Protein AF-A0AAW8RLD5-F1 (afdb_monomer_lite)

Organism: Enterococcus faecium (NCBI:txid1352)

pLDDT: mean 92.07, std 9.96, range [58.62, 98.81]

Secondary structure (DSSP, 8-state):
-HHHHHHHHHHHHHHHHHHHHHHHHHHHHHHHHHHH----HHHHHHHHHHHHHHHHHHHHHHHHHHHHHHHTHHHH-S-HHHHHHHHHHHHHHHHHHHHHHHT--HHHHHHHHHHHHHHHHHHHTTSS-HHHHHHHHHHHT-

Structure (mmCIF, N/CA/C/O backbone):
data_AF-A0AAW8RLD5-F1
#
_entry.id   AF-A0AAW8RLD5-F1
#
loop_
_atom_site.group_PDB
_atom_site.id
_atom_site.type_symbol
_atom_site.label_atom_id
_atom_site.label_alt_id
_atom_site.label_comp_id
_atom_site.label_asym_id
_atom_site.label_entity_id
_atom_site.label_seq_id
_atom_site.pdbx_PDB_ins_code
_atom_site.Cartn_x
_atom_site.Cartn_y
_atom_site.Cartn_z
_atom_site.occupancy
_atom_site.B_iso_or_equiv
_atom_site.auth_seq_id
_atom_site.auth_comp_id
_atom_site.auth_asym_id
_atom_site.auth_atom_id
_atom_site.pdbx_PDB_model_num
ATOM 1 N N . MET A 1 1 ? -15.838 9.857 24.553 1.00 64.06 1 MET A N 1
ATOM 2 C CA . MET A 1 1 ? -14.780 8.926 24.998 1.00 64.06 1 MET A CA 1
ATOM 3 C C . MET A 1 1 ? -14.581 7.743 24.049 1.00 64.06 1 MET A C 1
ATOM 5 O O . MET A 1 1 ? -13.577 7.758 23.360 1.00 64.06 1 MET A O 1
ATOM 9 N N . GLU A 1 2 ? -15.493 6.766 23.926 1.00 74.44 2 GLU A N 1
ATOM 10 C CA . GLU A 1 2 ? -15.287 5.621 22.999 1.00 74.44 2 GLU A CA 1
ATOM 11 C C . GLU A 1 2 ? -15.289 6.022 21.514 1.00 74.44 2 GLU A C 1
ATOM 13 O O . GLU A 1 2 ? -14.407 5.608 20.768 1.00 74.44 2 GLU A O 1
ATOM 18 N N . ILE A 1 3 ? -16.210 6.902 21.104 1.00 78.44 3 ILE A N 1
ATOM 19 C CA . ILE A 1 3 ? -16.276 7.422 19.724 1.00 78.44 3 ILE A CA 1
ATOM 20 C C . ILE A 1 3 ? -15.021 8.237 19.371 1.00 78.44 3 ILE A C 1
ATOM 22 O O . ILE A 1 3 ? -14.446 8.059 18.305 1.00 78.44 3 ILE A O 1
ATOM 26 N N . GLU A 1 4 ? -14.549 9.094 20.280 1.00 83.19 4 GLU A N 1
ATOM 27 C CA . GLU A 1 4 ? -13.312 9.865 20.072 1.00 83.19 4 GLU A CA 1
ATOM 28 C C . GLU A 1 4 ? -12.084 8.957 19.954 1.00 83.19 4 GLU A C 1
ATOM 30 O O . GLU A 1 4 ? -11.216 9.207 19.124 1.00 83.19 4 GLU A O 1
ATOM 35 N N . ASN A 1 5 ? -12.024 7.885 20.748 1.00 89.75 5 ASN A N 1
ATOM 36 C CA . ASN A 1 5 ? -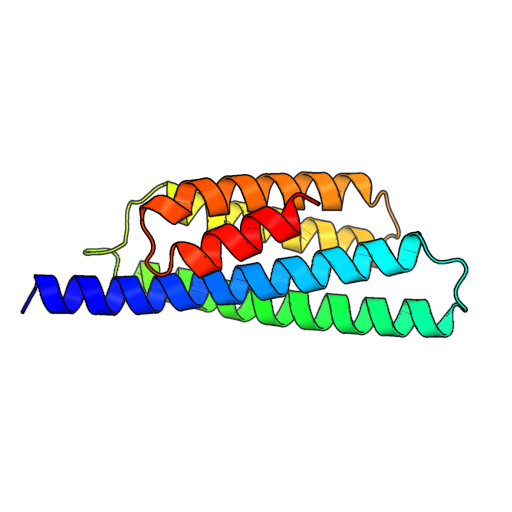10.948 6.900 20.678 1.00 89.75 5 ASN A CA 1
ATOM 37 C C . ASN A 1 5 ? -10.965 6.140 19.340 1.00 89.75 5 ASN A C 1
ATOM 39 O O . ASN A 1 5 ? -9.918 5.927 18.731 1.00 89.75 5 ASN A O 1
ATOM 43 N N . PHE A 1 6 ? -12.153 5.769 18.850 1.00 91.81 6 PHE A N 1
ATOM 44 C CA . PHE A 1 6 ? -12.311 5.147 17.536 1.00 91.81 6 PHE A CA 1
ATOM 45 C C . PHE A 1 6 ? -11.848 6.074 16.406 1.00 91.81 6 PHE A C 1
ATOM 47 O O . PHE A 1 6 ? -11.015 5.669 15.598 1.00 91.81 6 PHE A O 1
ATOM 54 N N . GLU A 1 7 ? -12.310 7.327 16.378 1.00 94.50 7 GLU A N 1
ATOM 55 C CA . GLU A 1 7 ? -11.936 8.283 15.327 1.00 94.50 7 GLU A CA 1
ATOM 56 C C . GLU A 1 7 ? -10.435 8.593 15.321 1.00 94.50 7 GLU A C 1
ATOM 58 O O . GLU A 1 7 ? -9.818 8.671 14.258 1.00 94.50 7 GLU A O 1
ATOM 63 N N . GLN A 1 8 ? -9.806 8.692 16.496 1.00 95.62 8 GLN A N 1
ATOM 64 C CA . GLN A 1 8 ? -8.352 8.852 16.593 1.00 95.62 8 GLN A CA 1
ATOM 65 C C . GLN A 1 8 ? -7.606 7.649 16.008 1.00 95.62 8 GLN A C 1
ATOM 67 O O . GLN A 1 8 ? -6.685 7.819 15.207 1.00 95.62 8 GLN A O 1
ATOM 72 N N . LYS A 1 9 ? -8.011 6.425 16.365 1.00 96.12 9 LYS A N 1
ATOM 73 C CA . LYS A 1 9 ? -7.380 5.204 15.846 1.00 96.12 9 LYS A CA 1
ATOM 74 C C . LYS A 1 9 ? -7.601 5.049 14.342 1.00 96.12 9 LYS A C 1
ATOM 76 O O . LYS A 1 9 ? -6.657 4.739 13.617 1.00 96.12 9 LYS A O 1
ATOM 81 N N . LYS A 1 10 ? -8.810 5.341 13.859 1.00 96.19 10 LYS A N 1
ATOM 82 C CA . LYS A 1 10 ? -9.141 5.382 12.430 1.00 96.19 10 LYS A CA 1
ATOM 83 C C . LYS A 1 10 ? -8.260 6.384 11.688 1.00 96.19 10 LYS A C 1
ATOM 85 O O . LYS A 1 10 ? -7.737 6.055 10.626 1.00 96.19 10 LYS A O 1
ATOM 90 N N . GLN A 1 11 ? -8.039 7.574 12.248 1.00 97.62 11 GLN A N 1
ATOM 91 C CA . GLN A 1 11 ? -7.165 8.579 11.645 1.00 97.62 11 GLN A CA 1
ATOM 92 C C . GLN A 1 11 ? -5.714 8.093 11.536 1.00 97.62 11 GLN A C 1
ATOM 94 O O . GLN A 1 11 ? -5.090 8.282 10.493 1.00 97.62 11 GLN A O 1
ATOM 99 N N . ILE A 1 12 ? -5.185 7.445 12.578 1.00 98.12 12 ILE A N 1
ATOM 100 C CA . ILE A 1 12 ? -3.826 6.884 12.561 1.00 98.12 12 ILE A CA 1
ATOM 101 C C . ILE A 1 12 ? -3.707 5.802 11.483 1.00 98.12 12 ILE A C 1
ATOM 103 O O . ILE A 1 12 ? -2.789 5.862 10.667 1.00 98.12 12 ILE A O 1
ATOM 107 N N . LEU A 1 13 ? -4.654 4.859 11.431 1.00 97.94 13 LEU A N 1
ATOM 108 C CA . LEU A 1 13 ? -4.659 3.815 10.406 1.00 97.94 13 LEU A CA 1
ATOM 109 C C . LEU A 1 13 ? -4.775 4.403 8.993 1.00 97.94 13 LEU A C 1
ATOM 111 O O . LEU A 1 13 ? -4.068 3.967 8.089 1.00 97.94 13 LEU A O 1
ATOM 115 N N . SER A 1 14 ? -5.622 5.419 8.818 1.00 98.38 14 SER A N 1
ATOM 116 C CA . SER A 1 14 ? -5.777 6.118 7.538 1.00 98.38 14 SER A CA 1
ATOM 117 C C . SER A 1 14 ? -4.452 6.708 7.079 1.00 98.38 14 SER A C 1
ATOM 119 O O . SER A 1 14 ? -4.048 6.473 5.948 1.00 98.38 14 SER A O 1
ATOM 121 N N . ASN A 1 15 ? -3.732 7.403 7.962 1.00 98.56 15 ASN A N 1
ATOM 122 C CA . ASN A 1 15 ? -2.427 7.963 7.622 1.00 98.56 15 ASN A CA 1
ATOM 123 C C . ASN A 1 15 ? -1.431 6.868 7.221 1.00 98.56 15 ASN A C 1
ATOM 125 O O . ASN A 1 15 ? -0.779 7.004 6.194 1.00 98.56 15 ASN A O 1
ATOM 129 N N . LEU A 1 16 ? -1.367 5.761 7.971 1.00 98.69 16 LEU A N 1
ATOM 130 C CA . LEU A 1 16 ? -0.477 4.642 7.646 1.00 98.69 16 LEU A CA 1
ATOM 131 C C . LEU A 1 16 ? -0.785 4.052 6.265 1.00 98.69 16 LEU A C 1
ATOM 133 O O . LEU A 1 16 ? 0.114 3.933 5.439 1.00 98.69 16 LEU A O 1
ATOM 137 N N . LEU A 1 17 ? -2.041 3.706 5.981 1.00 98.44 17 LEU A N 1
ATOM 138 C CA . LEU A 1 17 ? -2.391 3.092 4.697 1.00 98.44 17 LEU A CA 1
ATOM 139 C C . LEU A 1 17 ? -2.215 4.064 3.525 1.00 98.44 17 LEU A C 1
ATOM 141 O O . LEU A 1 17 ? -1.736 3.656 2.471 1.00 98.44 17 LEU A O 1
ATOM 145 N N . ILE A 1 18 ? -2.542 5.346 3.711 1.00 98.62 18 ILE A N 1
ATOM 146 C CA . ILE A 1 18 ? -2.350 6.375 2.683 1.00 98.62 18 ILE A CA 1
ATOM 147 C C . ILE A 1 18 ? -0.858 6.595 2.409 1.00 98.62 18 ILE A C 1
ATOM 149 O O . ILE A 1 18 ? -0.454 6.573 1.251 1.00 98.62 18 ILE A O 1
ATOM 153 N N . ASP A 1 19 ? -0.035 6.785 3.443 1.00 98.69 19 ASP A N 1
ATOM 154 C CA . ASP A 1 19 ? 1.407 7.012 3.282 1.00 98.69 19 ASP A CA 1
ATOM 155 C C . ASP A 1 19 ? 2.103 5.773 2.702 1.00 98.69 19 ASP A C 1
ATOM 157 O O . ASP A 1 19 ? 2.993 5.891 1.858 1.00 98.69 19 ASP A O 1
ATOM 161 N N . GLY A 1 20 ? 1.682 4.575 3.116 1.00 98.69 20 GLY A N 1
ATOM 162 C CA . GLY A 1 20 ? 2.174 3.318 2.563 1.00 98.69 20 GLY A CA 1
ATOM 163 C C . GLY A 1 20 ? 1.859 3.202 1.074 1.00 98.69 20 GLY A C 1
ATOM 164 O O . GLY A 1 20 ? 2.749 2.899 0.283 1.00 98.69 20 GLY A O 1
ATOM 165 N N . PHE A 1 21 ? 0.619 3.498 0.682 1.00 98.62 21 PHE A N 1
ATOM 166 C CA . PHE A 1 21 ? 0.190 3.449 -0.713 1.00 98.62 21 PHE A CA 1
ATOM 167 C C . PHE A 1 21 ? 0.871 4.515 -1.587 1.00 98.62 21 PHE A C 1
ATOM 169 O O . PHE A 1 21 ? 1.261 4.231 -2.714 1.00 98.62 21 PHE A O 1
ATOM 176 N N . ASP A 1 22 ? 1.097 5.715 -1.056 1.00 98.50 22 ASP A N 1
ATOM 177 C CA . ASP A 1 22 ? 1.854 6.781 -1.726 1.00 98.50 22 ASP A CA 1
ATOM 178 C C . ASP A 1 22 ? 3.281 6.311 -2.077 1.00 98.50 22 ASP A C 1
ATOM 180 O O . ASP A 1 22 ? 3.737 6.418 -3.216 1.00 98.50 22 ASP A O 1
ATOM 184 N N . ASN A 1 23 ? 3.964 5.656 -1.130 1.00 98.69 23 ASN A N 1
ATOM 185 C CA . ASN A 1 23 ? 5.273 5.046 -1.380 1.00 98.69 23 ASN A CA 1
ATOM 186 C C . ASN A 1 23 ? 5.213 3.922 -2.434 1.00 98.69 23 ASN A C 1
ATOM 188 O O . ASN A 1 23 ? 6.144 3.788 -3.228 1.00 98.69 23 ASN A O 1
ATOM 192 N N . VAL A 1 24 ? 4.132 3.135 -2.479 1.00 98.38 24 VAL A N 1
ATOM 193 C CA . VAL A 1 24 ? 3.921 2.121 -3.529 1.00 98.38 24 VAL A CA 1
ATOM 194 C C . VAL A 1 24 ? 3.741 2.773 -4.904 1.00 98.38 24 VAL A C 1
ATOM 196 O O . VAL A 1 24 ? 4.348 2.318 -5.871 1.00 98.38 24 VAL A O 1
ATOM 199 N N . ASN A 1 25 ? 2.990 3.873 -5.005 1.00 97.62 25 ASN A N 1
ATOM 200 C CA . ASN A 1 25 ? 2.854 4.617 -6.260 1.00 97.62 25 ASN A CA 1
ATOM 201 C C . ASN A 1 25 ? 4.216 5.088 -6.784 1.00 97.62 25 ASN A C 1
ATOM 203 O O . ASN A 1 25 ? 4.524 4.909 -7.963 1.00 97.62 25 ASN A O 1
ATOM 207 N N . TYR A 1 26 ? 5.060 5.653 -5.915 1.00 97.00 26 TYR A N 1
ATOM 208 C CA . TYR A 1 26 ? 6.404 6.073 -6.314 1.00 97.00 26 TYR A CA 1
ATOM 209 C C . TYR A 1 26 ? 7.302 4.897 -6.704 1.00 97.00 26 TYR A C 1
ATOM 211 O O . TYR A 1 26 ? 8.051 5.013 -7.677 1.00 97.00 26 TYR A O 1
ATOM 219 N N . SER A 1 27 ? 7.240 3.773 -5.982 1.00 96.69 27 SER A N 1
ATOM 220 C CA . SER A 1 27 ? 8.060 2.604 -6.309 1.00 96.69 27 SER A CA 1
ATOM 221 C C . SER A 1 27 ? 7.678 2.001 -7.658 1.00 96.69 27 SER A C 1
ATOM 223 O O . SER A 1 27 ? 8.560 1.764 -8.482 1.00 96.69 27 SER A O 1
ATOM 225 N N . HIS A 1 28 ? 6.380 1.818 -7.919 1.00 95.50 28 HIS A N 1
ATOM 226 C CA . HIS A 1 28 ? 5.874 1.349 -9.209 1.00 95.50 28 HIS A CA 1
ATOM 227 C C . HIS A 1 28 ? 6.288 2.312 -10.324 1.00 95.50 28 HIS A C 1
ATOM 229 O O . HIS A 1 28 ? 7.035 1.924 -11.216 1.00 95.50 28 HIS A O 1
ATOM 235 N N . LYS A 1 29 ? 5.950 3.599 -10.219 1.00 93.69 29 LYS A N 1
ATOM 236 C CA . LYS A 1 29 ? 6.258 4.601 -11.252 1.00 93.69 29 LYS A CA 1
ATOM 237 C C . LYS A 1 29 ? 7.731 4.624 -11.664 1.00 93.69 29 LYS A C 1
ATOM 239 O O . LYS A 1 29 ? 8.034 4.730 -12.850 1.00 93.69 29 LYS A O 1
ATOM 244 N N . LEU A 1 30 ? 8.651 4.526 -10.703 1.00 92.62 30 LEU A N 1
ATOM 245 C CA . LEU A 1 30 ? 10.090 4.530 -10.979 1.00 92.62 30 LEU A CA 1
ATOM 246 C C . LEU A 1 30 ? 10.588 3.212 -11.584 1.00 92.62 30 LEU A C 1
ATOM 248 O O . LEU A 1 30 ? 11.446 3.253 -12.466 1.00 92.62 30 LEU A O 1
ATOM 252 N N . LEU A 1 31 ? 10.036 2.064 -11.171 1.00 89.50 31 LEU A N 1
ATOM 253 C CA . LEU A 1 31 ? 10.343 0.780 -11.807 1.00 89.50 31 LEU A CA 1
ATOM 254 C C . LEU A 1 31 ? 9.978 0.821 -13.299 1.00 89.50 31 LEU A C 1
ATOM 256 O O . LEU A 1 31 ? 10.830 0.539 -14.136 1.00 89.50 31 LEU A O 1
ATOM 260 N N . PHE A 1 32 ? 8.765 1.271 -13.629 1.00 84.12 32 PHE A N 1
ATOM 261 C CA . PHE A 1 32 ? 8.281 1.323 -15.015 1.00 84.12 32 PHE A CA 1
ATOM 262 C C . PHE A 1 32 ? 8.932 2.438 -15.844 1.00 84.12 32 PHE A C 1
ATOM 264 O O . PHE A 1 32 ? 9.122 2.283 -17.050 1.00 84.12 32 PHE A O 1
ATOM 271 N N . LYS A 1 33 ? 9.346 3.550 -15.220 1.00 80.38 33 LYS A N 1
ATOM 272 C CA . LYS A 1 33 ? 10.146 4.580 -15.903 1.00 80.38 33 LYS A CA 1
ATOM 273 C C . LYS A 1 33 ? 11.492 4.026 -16.378 1.00 80.38 33 LYS A C 1
ATOM 275 O O . LYS A 1 33 ? 11.894 4.296 -17.506 1.00 80.38 33 LYS A O 1
ATOM 280 N N . SER A 1 34 ? 12.153 3.204 -15.557 1.00 61.22 34 SER A N 1
ATOM 281 C CA . SER A 1 34 ? 13.453 2.612 -15.908 1.00 61.22 34 SER A CA 1
ATOM 282 C C . SER A 1 34 ? 13.409 1.717 -17.163 1.00 61.22 34 SER A C 1
ATOM 284 O O . SER A 1 34 ? 14.433 1.513 -17.822 1.00 61.22 34 SER A O 1
ATOM 286 N N . GLU A 1 35 ? 12.223 1.232 -17.541 1.00 64.38 35 GLU A N 1
ATOM 287 C CA . GLU A 1 35 ? 12.003 0.406 -18.733 1.00 64.38 35 GLU A CA 1
ATOM 288 C C . GLU A 1 35 ? 11.775 1.214 -20.011 1.00 64.38 35 GLU A C 1
ATOM 290 O O . GLU A 1 35 ? 12.255 0.820 -21.074 1.00 64.38 35 GLU A O 1
ATOM 295 N N . LEU A 1 36 ? 11.018 2.312 -19.917 1.00 60.28 36 LEU A N 1
ATOM 296 C CA . LEU A 1 36 ? 10.503 3.052 -21.075 1.00 60.28 36 LEU A CA 1
ATOM 297 C C . LEU A 1 36 ? 11.503 4.056 -21.655 1.00 60.28 36 LEU A C 1
ATOM 299 O O . LEU A 1 36 ? 11.368 4.445 -22.815 1.00 60.28 36 LEU A O 1
ATOM 303 N N . ASP A 1 37 ? 12.490 4.472 -20.866 1.00 58.62 37 ASP A N 1
ATOM 304 C CA . ASP A 1 37 ? 13.461 5.468 -21.292 1.00 58.62 37 ASP A CA 1
ATOM 305 C C . ASP A 1 37 ? 14.668 4.824 -22.005 1.00 58.62 37 ASP A C 1
ATOM 307 O O . ASP A 1 37 ? 15.341 3.932 -21.478 1.00 58.62 37 ASP A O 1
ATOM 311 N N . ASP A 1 38 ? 15.023 5.365 -23.177 1.00 61.44 38 ASP A N 1
ATOM 312 C CA . ASP A 1 38 ? 16.324 5.178 -23.854 1.00 61.44 38 ASP A CA 1
ATOM 313 C C . ASP A 1 38 ? 17.474 5.904 -23.102 1.00 61.44 38 ASP A C 1
ATOM 315 O O . ASP A 1 38 ? 18.525 6.231 -23.664 1.00 61.44 38 ASP A O 1
ATOM 319 N N . GLU A 1 39 ? 17.269 6.215 -21.817 1.00 61.38 39 GLU A N 1
ATOM 320 C CA . GLU A 1 39 ? 18.251 6.848 -20.944 1.00 61.38 39 GLU A CA 1
ATOM 321 C C . GLU A 1 39 ? 19.453 5.924 -20.693 1.00 61.38 39 GLU A C 1
ATOM 323 O O . GLU A 1 39 ? 19.397 4.697 -20.814 1.00 61.38 39 GLU A O 1
ATOM 328 N N . LYS A 1 40 ? 20.588 6.537 -20.340 1.00 62.59 40 LYS A N 1
ATOM 329 C CA . LYS A 1 40 ? 21.831 5.816 -20.054 1.00 62.59 40 LYS A CA 1
ATOM 330 C C . LYS A 1 40 ? 21.602 4.822 -18.913 1.00 62.59 40 LYS A C 1
ATOM 332 O O . LYS A 1 40 ? 20.973 5.163 -17.919 1.00 62.59 40 LYS A O 1
ATOM 337 N N . GLU A 1 41 ? 22.235 3.653 -18.995 1.00 67.38 41 GLU A N 1
ATOM 338 C CA . GLU A 1 41 ? 22.196 2.582 -17.979 1.00 67.38 41 GLU A CA 1
ATOM 339 C C . GLU A 1 41 ? 22.358 3.084 -16.526 1.00 67.38 41 GLU A C 1
ATOM 341 O O . GLU A 1 41 ? 21.733 2.584 -15.593 1.00 67.38 41 GLU A O 1
ATOM 346 N N . PHE A 1 42 ? 23.176 4.123 -16.329 1.00 59.41 42 PHE A N 1
ATOM 347 C CA . PHE A 1 42 ? 23.411 4.744 -15.025 1.00 59.41 42 PHE A CA 1
ATOM 348 C C . PHE A 1 42 ? 22.180 5.450 -14.436 1.00 59.41 42 PHE A C 1
ATOM 350 O O . PHE A 1 42 ? 22.004 5.448 -13.219 1.00 59.41 42 PHE A O 1
ATOM 357 N N . ASP A 1 43 ? 21.336 6.062 -15.266 1.00 74.50 43 ASP A N 1
ATOM 358 C CA . ASP A 1 43 ? 20.125 6.748 -14.808 1.00 74.50 43 ASP A CA 1
ATOM 359 C C . ASP A 1 43 ? 19.019 5.731 -14.471 1.00 74.50 43 ASP A C 1
ATOM 361 O O . ASP A 1 43 ? 18.386 5.852 -13.421 1.00 74.50 43 ASP A O 1
ATOM 365 N N . LYS A 1 44 ? 18.936 4.617 -15.217 1.00 79.19 44 LYS A N 1
ATOM 366 C CA . LYS A 1 44 ? 18.079 3.460 -14.879 1.00 79.19 44 LYS A CA 1
ATOM 367 C C . LYS A 1 44 ? 18.415 2.859 -13.515 1.00 79.19 44 LYS A C 1
ATOM 369 O O . LYS A 1 44 ? 17.523 2.539 -12.733 1.00 79.19 44 LYS A O 1
ATOM 374 N N . GLN A 1 45 ? 19.705 2.746 -13.196 1.00 84.81 45 GLN A N 1
ATOM 375 C CA . GLN A 1 45 ? 20.145 2.217 -11.905 1.00 84.81 45 GLN A CA 1
ATOM 376 C C . GLN A 1 45 ? 19.736 3.121 -10.729 1.00 84.81 45 GLN A C 1
ATOM 378 O O . GLN A 1 45 ? 19.372 2.610 -9.669 1.00 84.81 45 GLN A O 1
ATOM 383 N N . LYS A 1 46 ? 19.766 4.451 -10.896 1.00 88.44 46 LYS A N 1
ATOM 384 C CA . LYS A 1 46 ? 19.309 5.390 -9.855 1.00 88.44 46 LYS A CA 1
ATOM 385 C C . LYS A 1 46 ? 17.808 5.284 -9.630 1.00 88.44 46 LYS A C 1
ATOM 387 O O . LYS A 1 46 ? 17.389 5.185 -8.478 1.00 88.44 46 LYS A O 1
ATOM 392 N N . ASP A 1 47 ? 17.030 5.270 -10.710 1.00 90.25 47 ASP A N 1
ATOM 393 C CA . ASP A 1 47 ? 15.575 5.148 -10.632 1.00 90.25 47 ASP A CA 1
ATOM 394 C C . ASP A 1 47 ? 15.188 3.830 -9.949 1.00 90.25 47 ASP A C 1
ATOM 396 O O . ASP A 1 47 ? 14.382 3.841 -9.018 1.00 90.25 47 ASP A O 1
ATOM 400 N N . LEU A 1 48 ? 15.858 2.720 -10.285 1.00 91.00 48 LEU A N 1
ATOM 401 C CA . LEU A 1 48 ? 15.672 1.433 -9.611 1.00 91.00 48 LEU A CA 1
ATOM 402 C C . LEU A 1 48 ? 16.022 1.485 -8.112 1.00 91.00 48 LEU A C 1
ATOM 404 O O . LEU A 1 48 ? 15.279 0.960 -7.281 1.00 91.00 48 LEU A O 1
ATOM 408 N N . MET A 1 49 ? 17.134 2.126 -7.735 1.00 93.88 49 MET A N 1
ATOM 409 C CA . MET A 1 49 ? 17.506 2.290 -6.322 1.00 93.88 49 MET A CA 1
ATOM 410 C C . MET A 1 49 ? 16.465 3.104 -5.548 1.00 93.88 49 MET A C 1
ATOM 412 O O . MET A 1 49 ? 16.101 2.743 -4.424 1.00 93.88 49 MET A O 1
ATOM 416 N N . CYS A 1 50 ? 15.966 4.189 -6.140 1.00 95.50 50 CYS A N 1
ATOM 417 C CA . CYS A 1 50 ? 14.891 4.981 -5.559 1.00 95.50 50 CYS A CA 1
ATOM 418 C C . CYS A 1 50 ? 13.606 4.153 -5.439 1.00 95.50 50 CYS A C 1
ATOM 420 O O . CYS A 1 50 ? 13.000 4.143 -4.369 1.00 95.50 50 CYS A O 1
ATOM 422 N N . ALA A 1 51 ? 13.242 3.393 -6.474 1.00 95.75 51 ALA A N 1
ATOM 423 C CA . ALA A 1 51 ? 12.068 2.528 -6.478 1.00 95.75 51 ALA A CA 1
ATOM 424 C C . ALA A 1 51 ? 12.104 1.500 -5.333 1.00 95.75 51 ALA A C 1
ATOM 426 O O . ALA A 1 51 ? 11.156 1.397 -4.554 1.00 95.75 51 ALA A O 1
ATOM 427 N N . LEU A 1 52 ? 13.236 0.811 -5.157 1.00 96.81 52 LEU A N 1
ATOM 428 C CA . LEU A 1 52 ? 13.460 -0.126 -4.049 1.00 96.81 52 LEU A CA 1
ATOM 429 C C . LEU A 1 52 ? 13.408 0.562 -2.677 1.00 96.81 52 LEU A C 1
ATOM 431 O O . LEU A 1 52 ? 12.902 -0.007 -1.711 1.00 96.81 52 LEU A O 1
ATOM 435 N N . THR A 1 53 ? 13.908 1.795 -2.582 1.00 98.44 53 THR A N 1
ATOM 436 C CA . THR A 1 53 ? 13.885 2.574 -1.335 1.00 98.44 53 THR A CA 1
ATOM 437 C C . THR A 1 53 ? 12.460 2.966 -0.948 1.00 98.44 53 THR A C 1
ATOM 439 O O . THR A 1 53 ? 12.093 2.865 0.223 1.00 98.44 53 THR A O 1
ATOM 442 N N . TYR A 1 54 ? 11.640 3.380 -1.916 1.00 98.69 54 TYR A N 1
ATOM 443 C CA . TYR A 1 54 ? 10.215 3.639 -1.707 1.00 98.69 54 TYR A CA 1
ATOM 444 C C . TYR A 1 54 ? 9.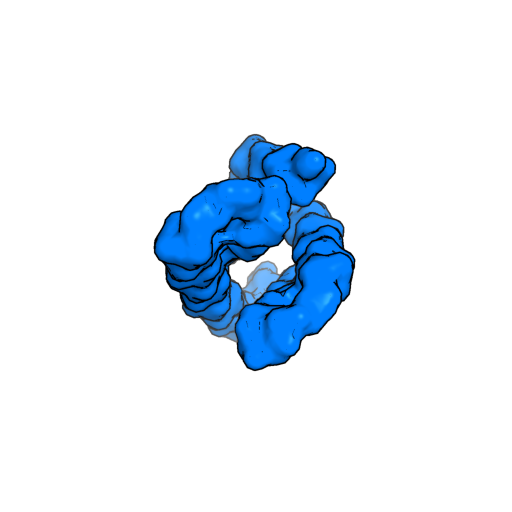454 2.359 -1.346 1.00 98.69 54 TYR A C 1
ATOM 446 O O . TYR A 1 54 ? 8.685 2.363 -0.387 1.00 98.69 54 TYR A O 1
ATOM 454 N N . LEU A 1 55 ? 9.733 1.235 -2.015 1.00 98.50 55 LEU A N 1
ATOM 455 C CA . LEU A 1 55 ? 9.125 -0.053 -1.667 1.00 98.50 55 LEU A CA 1
ATOM 456 C C . LEU A 1 55 ? 9.451 -0.464 -0.222 1.00 98.50 55 LEU A C 1
ATOM 458 O O . LEU A 1 55 ? 8.567 -0.888 0.517 1.00 98.50 55 LEU A O 1
ATOM 462 N N . ASN A 1 56 ? 10.700 -0.288 0.216 1.00 98.69 56 ASN A N 1
ATOM 463 C CA . ASN A 1 56 ? 11.098 -0.589 1.591 1.00 98.69 56 ASN A CA 1
ATOM 464 C C . ASN A 1 56 ? 10.404 0.324 2.621 1.00 98.69 56 ASN A C 1
ATOM 466 O O . ASN A 1 56 ? 10.003 -0.141 3.688 1.00 98.69 56 ASN A O 1
ATOM 470 N N . GLN A 1 57 ? 10.223 1.612 2.304 1.00 98.81 57 GLN A N 1
ATOM 471 C CA . GLN A 1 57 ? 9.429 2.523 3.137 1.00 98.81 57 GLN A CA 1
ATOM 472 C C . GLN A 1 57 ? 7.967 2.072 3.221 1.00 98.81 57 GLN A C 1
ATOM 474 O O . GLN A 1 57 ? 7.428 1.982 4.325 1.00 98.81 57 GLN A O 1
ATOM 479 N N . ALA A 1 58 ? 7.354 1.710 2.089 1.00 98.81 58 ALA A N 1
ATOM 480 C CA . ALA A 1 58 ? 6.013 1.135 2.068 1.00 98.81 58 ALA A CA 1
ATOM 481 C C . ALA A 1 58 ? 5.935 -0.123 2.943 1.00 98.81 58 ALA A C 1
ATOM 483 O O . A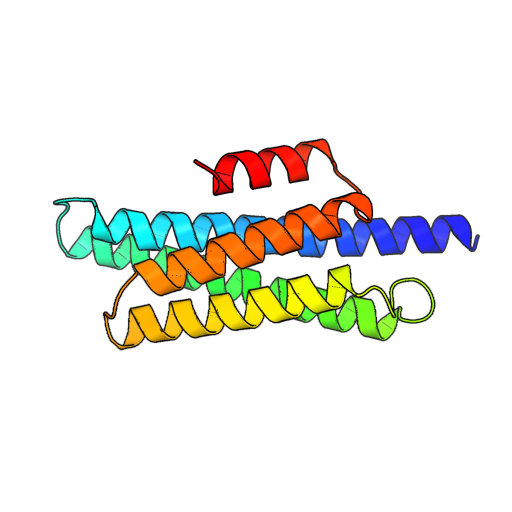LA A 1 58 ? 5.056 -0.216 3.792 1.00 98.81 58 ALA A O 1
ATOM 484 N N . HIS A 1 59 ? 6.891 -1.048 2.819 1.00 98.81 59 HIS A N 1
ATOM 485 C CA . HIS A 1 59 ? 6.924 -2.280 3.609 1.00 98.81 59 HIS A CA 1
ATOM 486 C C . HIS A 1 59 ? 6.953 -2.024 5.118 1.00 98.81 59 HIS A C 1
ATOM 488 O O . HIS A 1 59 ? 6.191 -2.640 5.870 1.00 98.81 59 HIS A O 1
ATOM 494 N N . ALA A 1 60 ? 7.775 -1.074 5.569 1.00 98.81 60 ALA A N 1
ATOM 495 C CA . ALA A 1 60 ? 7.805 -0.668 6.970 1.00 98.81 60 ALA A CA 1
ATOM 496 C C . ALA A 1 60 ? 6.455 -0.080 7.424 1.00 98.81 60 ALA A C 1
ATOM 498 O O . ALA A 1 60 ? 5.949 -0.433 8.490 1.00 98.81 60 ALA A O 1
ATOM 499 N N . ILE A 1 61 ? 5.840 0.778 6.606 1.00 98.81 61 ILE A N 1
ATOM 500 C CA . ILE A 1 61 ? 4.551 1.408 6.918 1.00 98.81 61 ILE A CA 1
ATOM 501 C C . ILE A 1 61 ? 3.413 0.375 6.956 1.00 98.81 61 ILE A C 1
ATOM 503 O O . ILE A 1 61 ? 2.630 0.374 7.905 1.00 98.81 61 ILE A O 1
ATOM 507 N N . PHE A 1 62 ? 3.341 -0.541 5.990 1.00 98.62 62 PHE A N 1
ATOM 508 C CA . PHE A 1 62 ? 2.349 -1.621 5.955 1.00 98.62 62 PHE A CA 1
ATOM 509 C C . PHE A 1 62 ? 2.510 -2.593 7.132 1.00 98.62 62 PHE A C 1
ATOM 511 O O . PHE A 1 62 ? 1.518 -3.011 7.728 1.00 98.62 62 PHE A O 1
ATOM 518 N N . THR A 1 63 ? 3.747 -2.887 7.544 1.00 98.62 63 THR A N 1
ATOM 519 C CA . THR A 1 63 ? 4.022 -3.677 8.758 1.00 98.62 63 THR A CA 1
ATOM 520 C C . THR A 1 63 ? 3.517 -2.966 10.018 1.00 98.62 63 THR A C 1
ATOM 522 O O . THR A 1 63 ? 2.914 -3.589 10.900 1.00 98.62 63 THR A O 1
ATOM 525 N N . ASN A 1 64 ? 3.703 -1.645 10.093 1.00 98.62 64 ASN A N 1
ATOM 526 C CA . ASN A 1 64 ? 3.150 -0.833 11.175 1.00 98.62 64 ASN A CA 1
ATOM 527 C C . ASN A 1 64 ? 1.616 -0.814 11.140 1.00 98.62 64 ASN A C 1
ATOM 529 O O . ASN A 1 64 ? 0.999 -0.926 12.195 1.00 98.62 64 ASN A O 1
ATOM 533 N N . ALA A 1 65 ? 0.995 -0.724 9.958 1.00 98.31 65 ALA A N 1
ATOM 534 C CA . ALA A 1 65 ? -0.459 -0.776 9.798 1.00 98.31 65 ALA A CA 1
ATOM 535 C C . ALA A 1 65 ? -1.038 -2.116 10.273 1.00 98.31 65 ALA A C 1
ATOM 537 O O . ALA A 1 65 ? -1.971 -2.118 11.073 1.00 98.31 65 ALA A O 1
ATOM 538 N N . TYR A 1 66 ? -0.439 -3.239 9.863 1.00 97.69 66 TYR A N 1
ATOM 539 C CA . TYR A 1 66 ? -0.810 -4.574 10.342 1.00 97.69 66 TYR A CA 1
ATOM 540 C C . TYR A 1 66 ? -0.730 -4.668 11.870 1.00 97.69 66 TYR A C 1
ATOM 542 O O . TYR A 1 66 ? -1.696 -5.044 12.533 1.00 97.69 66 TYR A O 1
ATOM 550 N N . THR A 1 67 ? 0.405 -4.256 12.445 1.00 98.06 67 THR A N 1
ATOM 551 C CA . THR A 1 67 ? 0.611 -4.277 13.901 1.00 98.06 67 THR A CA 1
ATOM 552 C C . THR A 1 67 ? -0.408 -3.389 14.614 1.00 98.06 67 THR A C 1
ATOM 554 O O . THR A 1 67 ? -0.953 -3.763 15.650 1.00 98.06 67 THR A O 1
ATOM 557 N N . PHE A 1 68 ? -0.697 -2.215 14.051 1.00 97.69 68 PHE A N 1
ATOM 558 C CA . PHE A 1 68 ? -1.667 -1.283 14.603 1.00 97.69 68 PHE A CA 1
ATOM 559 C C . PHE A 1 68 ? -3.088 -1.851 14.578 1.00 97.69 68 PHE A C 1
ATOM 561 O O . PHE A 1 68 ? -3.788 -1.728 15.580 1.00 97.69 68 PHE A O 1
ATOM 568 N N . ILE A 1 69 ? -3.506 -2.500 13.488 1.00 96.44 69 ILE A N 1
ATOM 569 C CA . ILE A 1 69 ? -4.806 -3.181 13.409 1.00 96.44 69 ILE A CA 1
ATOM 570 C C . ILE A 1 69 ? -4.883 -4.278 14.472 1.00 96.44 69 ILE A C 1
ATOM 572 O O . ILE A 1 69 ? -5.820 -4.273 15.264 1.00 96.44 69 ILE A O 1
ATOM 576 N N . ALA A 1 70 ? -3.869 -5.143 14.564 1.00 95.44 70 ALA A N 1
ATOM 577 C CA . ALA A 1 70 ? -3.846 -6.250 15.522 1.00 95.44 70 ALA A CA 1
ATOM 578 C C . ALA A 1 70 ? -3.916 -5.780 16.988 1.00 95.44 70 ALA A C 1
ATOM 580 O O . ALA A 1 70 ? -4.618 -6.370 17.805 1.00 95.44 70 ALA A O 1
ATOM 581 N N . LEU A 1 71 ? -3.230 -4.685 17.333 1.00 96.06 71 LEU A N 1
ATOM 582 C CA . LEU A 1 71 ? -3.286 -4.090 18.677 1.00 96.06 71 LEU A CA 1
ATOM 583 C C . LEU A 1 71 ? -4.608 -3.363 18.974 1.00 96.06 71 LEU A C 1
ATOM 585 O O . LEU A 1 71 ? -4.864 -2.991 20.119 1.00 96.06 71 LEU A O 1
ATOM 589 N N . ASN A 1 72 ? -5.433 -3.123 17.956 1.00 94.56 72 ASN A N 1
ATOM 590 C CA . ASN A 1 72 ? -6.699 -2.405 18.054 1.00 94.56 72 ASN A CA 1
ATOM 591 C C . ASN A 1 72 ? -7.864 -3.223 17.472 1.00 94.56 72 ASN A C 1
ATOM 593 O O . ASN A 1 72 ? -8.840 -2.636 16.999 1.00 94.56 72 ASN A O 1
ATOM 597 N N . ASP A 1 73 ? -7.765 -4.554 17.525 1.00 91.31 73 ASP A N 1
ATOM 598 C CA . ASP A 1 73 ? -8.683 -5.498 16.876 1.00 91.31 73 ASP A CA 1
ATOM 599 C C . ASP A 1 73 ? -10.151 -5.268 17.271 1.00 91.31 73 ASP A C 1
ATOM 601 O O . ASP A 1 73 ? -11.022 -5.197 16.413 1.00 91.31 73 ASP A O 1
ATOM 605 N N . GLU A 1 74 ? -10.417 -4.983 18.549 1.00 90.12 74 GLU A N 1
ATOM 606 C CA . GLU A 1 74 ? -11.770 -4.708 19.060 1.00 90.12 74 GLU A CA 1
ATOM 607 C C . GLU A 1 74 ? -12.479 -3.529 18.365 1.00 90.12 74 GLU A C 1
ATOM 609 O O . GLU A 1 74 ? -13.707 -3.445 18.376 1.00 90.12 74 GLU A O 1
ATOM 614 N N . LEU A 1 75 ? -11.719 -2.596 17.780 1.00 88.62 75 LEU A N 1
ATOM 615 C CA . LEU A 1 75 ? -12.246 -1.385 17.143 1.00 88.62 75 LEU A CA 1
ATOM 616 C C . LEU A 1 75 ? -12.049 -1.370 15.624 1.00 88.62 75 LEU A C 1
ATOM 618 O O . LEU A 1 75 ? -12.891 -0.831 14.905 1.00 88.62 75 LEU A O 1
ATOM 622 N N . LEU A 1 76 ? -10.927 -1.903 15.140 1.00 87.00 76 LEU A N 1
ATOM 623 C CA . LEU A 1 76 ? -10.512 -1.827 13.736 1.00 87.00 76 LEU A CA 1
ATOM 624 C C . LEU A 1 76 ? -10.404 -3.196 13.054 1.00 87.00 76 LEU A C 1
ATOM 626 O O . LEU A 1 76 ? -10.324 -3.244 11.829 1.00 87.00 76 LEU A O 1
ATOM 630 N N . GLY A 1 77 ? -10.381 -4.281 13.825 1.00 79.38 77 GLY A N 1
ATOM 631 C CA . GLY A 1 77 ? -10.203 -5.645 13.343 1.00 79.38 77 GLY A CA 1
ATOM 632 C C . GLY A 1 77 ? -11.439 -6.243 12.679 1.00 79.38 77 GLY A C 1
ATOM 633 O O . GLY A 1 77 ? -12.519 -5.646 12.636 1.00 79.38 77 GLY A O 1
ATOM 634 N N . GLY A 1 78 ? -11.261 -7.437 12.108 1.00 83.12 78 GLY A N 1
ATOM 635 C CA . GLY A 1 78 ? -12.320 -8.197 11.431 1.00 83.12 78 GLY A CA 1
ATOM 636 C C . GLY A 1 78 ? -12.878 -7.548 10.156 1.00 83.12 78 GLY A C 1
ATOM 637 O O . GLY A 1 78 ? -13.936 -7.952 9.671 1.00 83.12 78 GLY A O 1
ATOM 638 N N . ARG A 1 79 ? -12.200 -6.523 9.626 1.00 91.00 79 ARG A N 1
ATOM 639 C CA . ARG A 1 79 ? -12.539 -5.838 8.372 1.00 91.00 79 ARG A CA 1
ATOM 640 C C . ARG A 1 79 ? -11.782 -6.504 7.228 1.00 91.00 79 ARG A C 1
ATOM 642 O O . ARG A 1 79 ? -10.568 -6.337 7.110 1.00 91.00 79 ARG A O 1
ATOM 649 N N . GLN A 1 80 ? -12.501 -7.214 6.364 1.00 95.50 80 GLN A N 1
ATOM 650 C CA . GLN A 1 80 ? -11.896 -7.933 5.244 1.00 95.50 80 GLN A CA 1
ATOM 651 C C . GLN A 1 80 ? -11.145 -6.996 4.283 1.00 95.50 80 GLN A C 1
ATOM 653 O O . GLN A 1 80 ? -10.169 -7.396 3.661 1.00 95.50 80 GLN A O 1
ATOM 658 N N . GLU A 1 81 ? -11.558 -5.735 4.176 1.00 97.06 81 GLU A N 1
ATOM 659 C CA . GLU A 1 81 ? -10.896 -4.721 3.357 1.00 97.06 81 GLU A CA 1
ATOM 660 C C . GLU A 1 81 ? -9.458 -4.453 3.818 1.00 97.06 81 GLU A C 1
ATOM 662 O O . GLU A 1 81 ? -8.569 -4.262 2.986 1.00 97.06 81 GLU A O 1
ATOM 667 N N . PHE A 1 82 ? -9.214 -4.475 5.133 1.00 96.25 82 PHE A N 1
ATOM 668 C CA . PHE A 1 82 ? -7.873 -4.305 5.688 1.00 96.25 82 PHE A CA 1
ATOM 669 C C . PHE A 1 82 ? -7.024 -5.561 5.488 1.00 96.25 82 PHE A C 1
ATOM 671 O O . PHE A 1 82 ? -5.870 -5.453 5.086 1.00 96.25 82 PHE A O 1
ATOM 678 N N . ASP A 1 83 ? -7.596 -6.749 5.660 1.00 95.94 83 ASP A N 1
ATOM 679 C CA . ASP A 1 83 ? -6.879 -7.994 5.368 1.00 95.94 83 ASP A CA 1
ATOM 680 C C . ASP A 1 83 ? -6.493 -8.079 3.883 1.00 95.94 83 ASP A C 1
ATOM 682 O O . ASP A 1 83 ? -5.355 -8.407 3.541 1.00 95.94 83 ASP A O 1
ATOM 686 N N . ASN A 1 84 ? -7.416 -7.702 2.994 1.00 97.81 84 ASN A N 1
ATOM 687 C CA . ASN A 1 84 ? -7.207 -7.719 1.551 1.00 97.81 84 ASN A CA 1
ATOM 688 C C . ASN A 1 84 ? -6.095 -6.758 1.121 1.00 97.81 84 ASN A C 1
ATOM 690 O O . ASN A 1 84 ? -5.216 -7.166 0.366 1.00 97.81 84 ASN A O 1
ATOM 694 N N . ILE A 1 85 ? -6.089 -5.504 1.591 1.00 98.00 85 ILE A N 1
ATOM 695 C CA . ILE A 1 85 ? -5.038 -4.554 1.196 1.00 98.00 85 ILE A CA 1
ATOM 696 C C . ILE A 1 85 ? -3.658 -4.973 1.724 1.00 98.00 85 ILE A C 1
ATOM 698 O O . ILE A 1 85 ? -2.674 -4.882 0.991 1.00 98.00 85 ILE A O 1
ATOM 702 N N . LEU A 1 86 ? -3.569 -5.481 2.959 1.00 98.00 86 LEU A N 1
ATOM 703 C CA . LEU A 1 86 ? -2.307 -5.967 3.529 1.00 98.00 86 LEU A CA 1
ATOM 704 C C . LEU A 1 86 ? -1.781 -7.192 2.762 1.00 98.00 86 LEU A C 1
ATOM 706 O O . LEU A 1 86 ? -0.581 -7.298 2.488 1.00 98.00 86 LEU A O 1
ATOM 710 N N . HIS A 1 87 ? -2.684 -8.098 2.382 1.00 98.19 87 HIS A N 1
ATOM 711 C CA . HIS A 1 87 ? -2.356 -9.252 1.555 1.00 98.19 87 HIS A CA 1
ATOM 712 C C . HIS A 1 87 ? -1.883 -8.828 0.160 1.00 98.19 87 HIS A C 1
ATOM 714 O O . HIS A 1 87 ? -0.789 -9.214 -0.242 1.00 98.19 87 HIS A O 1
ATOM 720 N N . GLN A 1 88 ? -2.634 -7.975 -0.545 1.00 98.69 88 GLN A N 1
ATOM 721 C CA . GLN A 1 88 ? -2.248 -7.531 -1.888 1.00 98.69 88 GLN A CA 1
ATOM 722 C C . GLN A 1 88 ? -0.954 -6.717 -1.897 1.00 98.69 88 GLN A C 1
ATOM 724 O O . GLN A 1 88 ? -0.177 -6.807 -2.844 1.00 98.69 88 GLN A O 1
ATOM 729 N N . PHE A 1 89 ? -0.662 -5.970 -0.828 1.00 98.69 89 PHE A N 1
ATOM 730 C CA . PHE A 1 89 ? 0.643 -5.331 -0.690 1.00 98.69 89 PHE A CA 1
ATOM 731 C C . PHE A 1 89 ? 1.771 -6.370 -0.620 1.00 98.69 89 PHE A C 1
ATOM 733 O O . PHE A 1 89 ? 2.827 -6.172 -1.219 1.00 98.69 89 PHE A O 1
ATOM 740 N N . THR A 1 90 ? 1.553 -7.489 0.073 1.00 98.62 90 THR A N 1
ATOM 741 C CA . THR A 1 90 ? 2.535 -8.579 0.176 1.00 98.62 90 THR A CA 1
ATOM 742 C C . THR A 1 90 ? 2.767 -9.260 -1.174 1.00 98.62 90 THR A C 1
ATOM 744 O O . THR A 1 90 ? 3.924 -9.520 -1.520 1.00 98.62 90 THR A O 1
ATOM 747 N N . GLU A 1 91 ? 1.704 -9.495 -1.950 1.00 98.56 91 GLU A N 1
ATOM 748 C CA . GLU A 1 91 ? 1.794 -10.041 -3.312 1.00 98.56 91 GLU A CA 1
ATOM 749 C C . GLU A 1 91 ? 2.582 -9.092 -4.226 1.00 98.56 91 GLU A C 1
ATOM 751 O O . GLU A 1 91 ? 3.606 -9.484 -4.788 1.00 98.56 91 GLU A O 1
ATOM 756 N N . PHE A 1 92 ? 2.201 -7.809 -4.273 1.00 98.31 92 PHE A N 1
ATOM 757 C CA . PHE A 1 92 ? 2.919 -6.792 -5.046 1.00 98.31 92 PHE A CA 1
ATOM 758 C C . PHE A 1 92 ? 4.390 -6.667 -4.630 1.00 98.31 92 PHE A C 1
ATOM 760 O O . PHE A 1 92 ? 5.274 -6.673 -5.482 1.00 98.31 92 PHE A O 1
ATOM 767 N N . ASN A 1 93 ? 4.680 -6.576 -3.330 1.00 98.31 93 ASN A N 1
ATOM 768 C CA . ASN A 1 93 ? 6.045 -6.427 -2.825 1.00 98.31 93 ASN A CA 1
ATOM 769 C C . ASN A 1 93 ? 6.926 -7.626 -3.206 1.00 98.31 93 ASN A C 1
ATOM 771 O O . ASN A 1 93 ? 8.075 -7.455 -3.617 1.00 98.31 93 ASN A O 1
ATOM 775 N N . THR A 1 94 ? 6.387 -8.839 -3.085 1.00 97.69 94 THR A N 1
ATOM 776 C CA . THR A 1 94 ? 7.080 -10.072 -3.478 1.00 97.69 94 THR A CA 1
ATOM 777 C C . THR A 1 94 ? 7.360 -10.092 -4.975 1.00 97.69 94 THR A C 1
ATOM 779 O O . THR A 1 94 ? 8.489 -10.362 -5.393 1.00 97.69 94 THR A O 1
ATOM 782 N N . GLU A 1 95 ? 6.347 -9.776 -5.777 1.00 96.94 95 GLU A N 1
ATOM 783 C CA . GLU A 1 95 ? 6.445 -9.780 -7.231 1.00 96.94 95 GLU A CA 1
ATOM 784 C C . GLU A 1 95 ? 7.413 -8.712 -7.744 1.00 96.94 95 GLU A C 1
ATOM 786 O O . GLU A 1 95 ? 8.256 -8.992 -8.593 1.00 96.94 95 GLU A O 1
ATOM 791 N N . PHE A 1 96 ? 7.372 -7.506 -7.175 1.00 95.62 96 PHE A N 1
ATOM 792 C CA . PHE A 1 96 ? 8.306 -6.428 -7.491 1.00 95.62 96 PHE A CA 1
ATOM 793 C C . PHE A 1 96 ? 9.757 -6.869 -7.262 1.00 95.62 96 PHE A C 1
ATOM 795 O O . PHE A 1 96 ? 10.612 -6.711 -8.133 1.00 95.62 96 PHE A O 1
ATOM 802 N N . LEU A 1 97 ? 10.063 -7.443 -6.095 1.00 96.38 97 LEU A N 1
ATOM 803 C CA . LEU A 1 97 ? 11.425 -7.876 -5.770 1.00 96.38 97 LEU A CA 1
ATOM 804 C C . LEU A 1 97 ? 11.877 -9.058 -6.635 1.00 96.38 97 LEU A C 1
ATOM 806 O O . LEU A 1 97 ? 13.048 -9.129 -7.014 1.00 96.38 97 LEU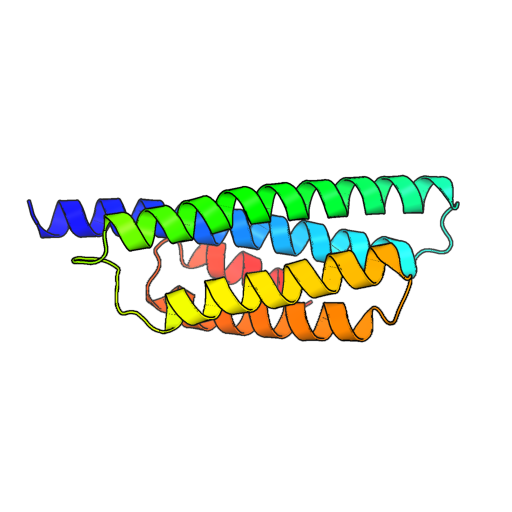 A O 1
ATOM 810 N N . ASN A 1 98 ? 10.970 -9.980 -6.966 1.00 94.94 98 ASN A N 1
ATOM 811 C CA . ASN A 1 98 ? 11.259 -11.072 -7.893 1.00 94.94 98 ASN A CA 1
ATOM 812 C C . ASN A 1 98 ? 11.566 -10.561 -9.295 1.00 94.94 98 ASN A C 1
ATOM 814 O O . ASN A 1 98 ? 12.540 -11.027 -9.901 1.00 94.94 98 ASN A O 1
ATOM 818 N N . ASN A 1 99 ? 10.800 -9.578 -9.758 1.00 92.44 99 ASN A N 1
ATOM 819 C CA . ASN A 1 99 ? 11.028 -8.925 -11.029 1.00 92.44 99 ASN A CA 1
ATOM 820 C C . ASN A 1 99 ? 12.423 -8.305 -11.057 1.00 92.44 99 ASN A C 1
ATOM 822 O O . ASN A 1 99 ? 13.258 -8.725 -11.851 1.00 92.44 99 ASN A O 1
ATOM 826 N N . VAL A 1 100 ? 12.740 -7.436 -10.094 1.00 91.50 100 VAL A N 1
ATOM 827 C CA . VAL A 1 100 ? 14.068 -6.810 -9.989 1.00 91.50 100 VAL A CA 1
ATOM 828 C C . VAL A 1 100 ? 15.194 -7.847 -9.927 1.00 91.50 100 VAL A C 1
ATOM 830 O O . VAL A 1 100 ? 16.229 -7.687 -10.569 1.00 91.50 100 VAL A O 1
ATOM 833 N N . ARG A 1 101 ? 15.010 -8.938 -9.173 1.00 92.00 101 ARG A N 1
ATOM 834 C CA . ARG A 1 101 ? 16.027 -9.988 -9.007 1.00 92.00 101 ARG A CA 1
ATOM 835 C C . ARG A 1 101 ? 16.299 -10.774 -10.288 1.00 92.00 101 ARG A C 1
ATOM 837 O O . ARG A 1 101 ? 17.416 -11.249 -10.480 1.00 92.00 101 ARG A O 1
ATOM 844 N N . THR A 1 102 ? 15.276 -11.011 -11.099 1.00 89.69 102 THR A N 1
ATOM 845 C CA . THR A 1 102 ? 15.352 -11.934 -12.246 1.00 89.69 102 THR A CA 1
ATOM 846 C C . THR A 1 102 ? 15.247 -11.238 -13.593 1.00 89.69 102 THR A C 1
ATOM 848 O O . THR A 1 102 ? 15.441 -11.892 -14.617 1.00 89.69 102 THR A O 1
ATOM 851 N N . ASN A 1 103 ? 14.971 -9.933 -13.583 1.00 82.31 103 ASN A N 1
ATOM 852 C CA . ASN A 1 103 ? 14.642 -9.130 -14.749 1.00 82.31 103 ASN A CA 1
ATOM 853 C C . ASN A 1 103 ? 13.533 -9.792 -15.593 1.00 82.31 103 ASN A C 1
ATOM 855 O O . ASN A 1 103 ? 13.677 -9.945 -16.808 1.00 82.31 103 ASN A O 1
ATOM 859 N N . HIS A 1 104 ? 12.487 -10.305 -14.928 1.00 79.81 104 HIS A N 1
ATOM 860 C CA . HIS A 1 104 ? 11.373 -10.974 -15.607 1.00 79.81 104 HIS A CA 1
ATOM 861 C C . HIS A 1 104 ? 10.314 -9.968 -16.084 1.00 79.81 104 HIS A C 1
ATOM 863 O O . HIS A 1 104 ? 10.531 -8.766 -16.120 1.00 79.81 104 HIS A O 1
ATOM 869 N N . SER A 1 105 ? 9.145 -10.458 -16.511 1.00 76.88 105 SER A N 1
ATOM 870 C CA . SER A 1 105 ? 8.098 -9.599 -17.070 1.00 76.88 105 SER A CA 1
ATOM 871 C C . SER A 1 105 ? 7.554 -8.602 -16.045 1.00 76.88 105 SER A C 1
ATOM 873 O O . SER A 1 105 ? 6.929 -8.997 -15.060 1.00 76.88 105 SER A O 1
ATOM 875 N N . HIS A 1 106 ? 7.713 -7.316 -16.347 1.00 84.12 106 HIS A N 1
ATOM 876 C CA . HIS A 1 106 ? 7.125 -6.199 -15.612 1.00 84.12 106 HIS A CA 1
ATOM 877 C C . HIS A 1 106 ? 5.595 -6.167 -15.682 1.00 84.12 106 HIS A C 1
ATOM 879 O O . HIS A 1 106 ? 4.943 -5.594 -14.814 1.00 84.12 106 HIS A O 1
ATOM 885 N N . GLN A 1 107 ? 4.992 -6.870 -16.646 1.00 89.38 107 GLN A N 1
ATOM 886 C CA . GLN A 1 107 ? 3.536 -7.003 -16.735 1.00 89.38 107 GLN A CA 1
ATOM 887 C C . GLN A 1 107 ? 2.936 -7.643 -15.481 1.00 89.38 107 GLN A C 1
ATOM 889 O O . GLN A 1 107 ? 1.844 -7.262 -15.073 1.00 89.38 107 GLN A O 1
ATOM 894 N N . TRP A 1 108 ? 3.632 -8.596 -14.856 1.00 92.06 108 TRP A N 1
ATOM 895 C CA . TRP A 1 108 ? 3.140 -9.218 -13.628 1.00 92.06 108 TRP A CA 1
ATOM 896 C C . TRP A 1 108 ? 3.195 -8.251 -12.445 1.00 92.06 108 TRP A C 1
ATOM 898 O O . TRP A 1 108 ? 2.200 -8.114 -11.737 1.00 92.06 108 TRP A O 1
ATOM 908 N N . SER A 1 109 ? 4.282 -7.483 -12.299 1.00 93.31 109 SER A N 1
ATOM 909 C CA . SER A 1 109 ? 4.357 -6.416 -11.291 1.00 93.31 109 SER A CA 1
ATOM 910 C C . SER A 1 109 ? 3.268 -5.352 -11.484 1.00 93.31 109 SER A C 1
ATOM 912 O O . SER A 1 109 ? 2.716 -4.866 -10.500 1.00 93.31 109 SER A O 1
ATOM 914 N N . ASP A 1 110 ? 2.917 -5.021 -12.731 1.00 94.75 110 ASP A N 1
ATOM 915 C CA . ASP A 1 110 ? 1.820 -4.093 -13.043 1.00 94.75 110 ASP A CA 1
ATOM 916 C C . ASP A 1 110 ? 0.446 -4.668 -12.667 1.00 94.75 110 ASP A C 1
ATOM 918 O O . ASP A 1 110 ? -0.411 -3.965 -12.131 1.00 94.75 110 ASP A O 1
ATOM 922 N N . ILE A 1 111 ? 0.231 -5.963 -12.921 1.00 96.19 111 ILE A N 1
ATOM 923 C CA . ILE A 1 111 ? -1.004 -6.663 -12.548 1.00 96.19 111 ILE A CA 1
ATOM 924 C C . ILE A 1 111 ? -1.187 -6.657 -11.029 1.00 96.19 111 ILE A C 1
ATOM 926 O O . ILE A 1 111 ? -2.274 -6.317 -10.556 1.00 96.19 111 ILE A O 1
ATOM 930 N N . GLU A 1 112 ? -0.150 -7.000 -10.261 1.00 97.75 112 GLU A N 1
ATOM 931 C CA . GLU A 1 112 ? -0.245 -6.993 -8.796 1.00 97.75 112 GLU A CA 1
ATOM 932 C C . GLU A 1 112 ? -0.391 -5.570 -8.241 1.00 97.75 112 GLU A C 1
ATOM 934 O O . GLU A 1 112 ? -1.168 -5.349 -7.312 1.00 97.75 112 GLU A O 1
ATOM 939 N N . PHE A 1 113 ? 0.255 -4.573 -8.856 1.00 97.88 113 PHE A N 1
ATOM 940 C CA . PHE A 1 113 ? 0.033 -3.171 -8.501 1.00 97.88 113 PHE A CA 1
ATOM 941 C C . PHE A 1 113 ? -1.431 -2.764 -8.702 1.00 97.88 113 PHE A C 1
ATOM 943 O O . PHE A 1 113 ? -2.048 -2.232 -7.785 1.00 97.88 113 PHE A O 1
ATOM 950 N N . LYS A 1 114 ? -2.037 -3.080 -9.852 1.00 98.12 114 LYS A N 1
ATOM 951 C CA . LYS A 1 114 ? -3.457 -2.783 -10.117 1.00 98.12 114 LYS A CA 1
ATOM 952 C C . LYS A 1 114 ? -4.394 -3.449 -9.108 1.00 98.12 114 LYS A C 1
ATOM 954 O O . LYS A 1 114 ? -5.321 -2.807 -8.624 1.00 98.12 114 LYS A O 1
ATOM 959 N N . ARG A 1 115 ? -4.122 -4.696 -8.716 1.00 98.50 115 ARG A N 1
ATOM 960 C CA . ARG A 1 115 ? -4.892 -5.387 -7.662 1.00 98.50 115 ARG A CA 1
ATOM 961 C C . ARG A 1 115 ? -4.756 -4.719 -6.295 1.00 98.50 115 ARG A C 1
ATOM 963 O O . ARG A 1 115 ? -5.728 -4.661 -5.535 1.00 98.50 115 ARG A O 1
ATOM 970 N N . LEU A 1 116 ? -3.570 -4.200 -5.981 1.00 98.69 116 LEU A N 1
ATOM 971 C CA . LEU A 1 116 ? -3.351 -3.403 -4.780 1.00 98.69 116 LEU A CA 1
ATOM 972 C C . LEU A 1 116 ? -4.114 -2.070 -4.841 1.00 98.69 116 LEU A C 1
ATOM 974 O O . LEU A 1 116 ? -4.738 -1.703 -3.847 1.00 98.69 116 LEU A O 1
ATOM 978 N N . VAL A 1 117 ? -4.134 -1.383 -5.990 1.00 98.62 117 VAL A N 1
ATOM 979 C CA . VAL A 1 117 ? -4.944 -0.166 -6.207 1.00 98.62 117 VAL A CA 1
ATOM 980 C C . VAL A 1 117 ? -6.421 -0.448 -5.944 1.00 98.62 117 VAL A C 1
ATOM 982 O O . VAL A 1 117 ? -7.057 0.287 -5.189 1.00 98.62 117 VAL A O 1
ATOM 985 N N . ASP A 1 118 ? -6.955 -1.533 -6.504 1.00 98.44 118 ASP A N 1
ATOM 986 C CA . ASP A 1 118 ? -8.358 -1.911 -6.318 1.00 98.44 118 ASP A CA 1
ATOM 987 C C . ASP A 1 118 ? -8.669 -2.245 -4.846 1.00 98.44 118 ASP A C 1
ATOM 989 O O . ASP A 1 118 ? -9.722 -1.878 -4.322 1.00 98.44 118 ASP A O 1
ATOM 993 N N . SER A 1 119 ? -7.728 -2.874 -4.134 1.00 98.44 119 SER A N 1
ATOM 994 C CA . SER A 1 119 ? -7.880 -3.158 -2.699 1.00 98.44 119 SER A CA 1
ATOM 995 C C . SER A 1 119 ? -7.795 -1.901 -1.834 1.00 98.44 119 SER A C 1
ATOM 997 O O . SER A 1 119 ? -8.528 -1.779 -0.851 1.00 98.44 119 SER A O 1
ATOM 999 N N . PHE A 1 120 ? -6.946 -0.939 -2.201 1.00 98.44 120 PHE A N 1
ATOM 1000 C CA . PHE A 1 120 ? -6.883 0.360 -1.534 1.00 98.44 120 PHE A CA 1
ATOM 1001 C C . PHE A 1 120 ? -8.150 1.186 -1.772 1.00 98.44 120 PHE A C 1
ATOM 1003 O O . PHE A 1 120 ? -8.678 1.783 -0.833 1.00 98.44 120 PHE A O 1
ATOM 1010 N N . GLU A 1 121 ? -8.695 1.169 -2.991 1.00 98.00 121 GLU A N 1
ATOM 1011 C CA . GLU A 1 121 ? -9.982 1.798 -3.292 1.00 98.00 121 GLU A CA 1
ATOM 1012 C C . GLU A 1 121 ? -11.115 1.162 -2.480 1.00 98.00 121 GLU A C 1
ATOM 1014 O O . GLU A 1 121 ? -11.902 1.890 -1.873 1.00 98.00 121 GLU A O 1
ATOM 1019 N N . ALA A 1 122 ? -11.163 -0.169 -2.374 1.00 97.19 122 ALA A N 1
ATOM 1020 C CA . ALA A 1 122 ? -12.147 -0.854 -1.538 1.00 97.19 122 ALA A CA 1
ATOM 1021 C C . ALA A 1 122 ? -12.032 -0.453 -0.053 1.00 97.19 122 ALA A C 1
ATOM 1023 O O . ALA A 1 122 ? -13.039 -0.148 0.588 1.00 97.19 122 ALA A O 1
ATOM 1024 N N . ALA A 1 123 ? -10.810 -0.372 0.485 1.00 96.50 123 ALA A N 1
ATOM 1025 C CA . ALA A 1 123 ? -10.575 0.062 1.862 1.00 96.50 123 ALA A CA 1
ATOM 1026 C C . ALA A 1 123 ? -10.885 1.554 2.091 1.00 96.50 123 ALA A C 1
ATOM 1028 O O . ALA A 1 123 ? -11.192 1.948 3.217 1.00 96.50 123 ALA A O 1
ATOM 1029 N N . SER A 1 124 ? -10.848 2.392 1.047 1.00 95.00 124 SER A N 1
ATOM 1030 C CA . SER A 1 124 ? -10.970 3.853 1.162 1.00 95.00 124 SER A CA 1
ATOM 1031 C C . SER A 1 124 ? -12.266 4.333 1.819 1.00 95.00 124 SER A C 1
ATOM 1033 O O . SER A 1 124 ? -12.263 5.364 2.494 1.00 95.00 124 SER A O 1
ATOM 1035 N N . GLY A 1 125 ? -13.361 3.576 1.685 1.00 93.75 125 GLY A N 1
ATOM 1036 C CA . GLY A 1 125 ? -14.641 3.893 2.326 1.00 93.75 125 GLY A CA 1
ATOM 1037 C C . GLY A 1 125 ? -14.590 3.835 3.858 1.00 93.75 125 GLY A C 1
ATOM 1038 O O . GLY A 1 125 ? -15.424 4.436 4.532 1.00 93.75 125 GLY A O 1
ATOM 1039 N N . LEU A 1 126 ? -13.590 3.147 4.413 1.00 94.50 126 LEU A N 1
ATOM 1040 C CA . LEU A 1 126 ? -13.379 2.980 5.850 1.00 94.50 126 LEU A CA 1
ATOM 1041 C C . LEU A 1 126 ? -12.336 3.946 6.418 1.00 94.50 126 LEU A C 1
ATOM 1043 O O . LEU A 1 126 ? -12.113 3.956 7.629 1.00 94.50 126 LEU A O 1
ATOM 1047 N N . LEU A 1 127 ? -11.693 4.748 5.571 1.00 96.19 127 LEU A N 1
ATOM 1048 C CA . LEU A 1 127 ? -10.588 5.624 5.945 1.00 96.19 127 LEU A CA 1
ATOM 1049 C C . LEU A 1 127 ? -11.011 7.094 5.939 1.00 96.19 127 LEU A C 1
ATOM 1051 O O . LEU A 1 127 ? -11.992 7.496 5.316 1.00 96.19 127 LEU A O 1
ATOM 1055 N N . ASN A 1 128 ? -10.249 7.904 6.660 1.00 97.19 128 ASN A N 1
ATOM 1056 C CA . ASN A 1 128 ? -10.316 9.358 6.596 1.00 97.19 128 ASN A CA 1
ATOM 1057 C C . ASN A 1 128 ? -9.413 9.871 5.460 1.00 97.19 128 ASN A C 1
ATOM 1059 O O . ASN A 1 128 ? -8.516 9.169 5.002 1.00 97.19 128 ASN A O 1
ATOM 1063 N N . GLY A 1 129 ? -9.604 11.124 5.031 1.00 95.19 129 GLY A N 1
ATOM 1064 C CA . GLY A 1 129 ? -8.736 11.754 4.024 1.00 95.19 129 GLY A CA 1
ATOM 1065 C C . GLY A 1 129 ? -9.136 11.483 2.570 1.00 95.19 129 GLY A C 1
ATOM 1066 O O . GLY A 1 129 ? -8.266 11.333 1.713 1.00 95.19 129 GLY A O 1
ATOM 1067 N N . HIS A 1 130 ? -10.441 11.446 2.283 1.00 94.56 130 HIS A N 1
ATOM 1068 C CA . HIS A 1 130 ? -11.001 11.109 0.967 1.00 94.56 130 HIS A CA 1
ATOM 1069 C C . HIS A 1 130 ? -10.343 11.837 -0.215 1.00 94.56 130 HIS A C 1
ATOM 1071 O O . HIS A 1 130 ? -10.039 11.193 -1.213 1.00 94.56 130 HIS A O 1
ATOM 1077 N N . GLU A 1 131 ? -10.076 13.142 -0.113 1.00 96.25 131 GLU A N 1
ATOM 1078 C CA . GLU A 1 131 ? -9.440 13.904 -1.201 1.00 96.25 131 GLU A CA 1
ATOM 1079 C C . GLU A 1 131 ? -8.037 13.382 -1.537 1.00 96.25 131 GLU A C 1
ATOM 1081 O O . GLU A 1 131 ? -7.712 13.192 -2.709 1.00 96.25 131 GLU A O 1
ATOM 1086 N N . ARG A 1 132 ? -7.222 13.088 -0.515 1.00 97.25 132 ARG A N 1
ATOM 1087 C CA . ARG A 1 132 ? -5.870 12.545 -0.707 1.00 97.25 132 ARG A CA 1
ATOM 1088 C C . ARG A 1 132 ? -5.926 11.138 -1.294 1.00 97.25 132 ARG A C 1
ATOM 1090 O O . ARG A 1 132 ? -5.190 10.851 -2.232 1.00 97.25 132 ARG A O 1
ATOM 1097 N N . ILE A 1 133 ? -6.827 10.291 -0.794 1.00 97.75 133 ILE A N 1
ATOM 1098 C CA . ILE A 1 133 ? -7.017 8.928 -1.312 1.00 97.75 133 ILE A CA 1
ATOM 1099 C C . ILE A 1 133 ? -7.412 8.958 -2.792 1.00 97.75 133 ILE A C 1
ATOM 1101 O O . ILE A 1 133 ? -6.796 8.279 -3.609 1.00 97.75 133 ILE A O 1
ATOM 1105 N N . GLN A 1 134 ? -8.394 9.785 -3.154 1.00 97.44 134 GLN A N 1
ATOM 1106 C CA . GLN A 1 134 ? -8.831 9.924 -4.543 1.00 97.44 134 GLN A CA 1
ATOM 1107 C C . GLN A 1 134 ? -7.714 10.461 -5.442 1.00 97.44 134 GLN A C 1
ATOM 1109 O O . GLN A 1 134 ? -7.552 9.990 -6.565 1.00 97.44 134 GLN A O 1
ATOM 1114 N N . GLY A 1 135 ? -6.898 11.398 -4.950 1.00 97.62 135 GLY A N 1
ATOM 1115 C CA . GLY A 1 135 ? -5.699 11.856 -5.654 1.00 97.62 135 GLY A CA 1
ATOM 1116 C C . GLY A 1 135 ? -4.734 10.712 -5.982 1.00 97.62 135 GLY A C 1
ATOM 1117 O O . GLY A 1 135 ? -4.324 10.577 -7.134 1.00 97.62 135 GLY A O 1
ATOM 1118 N N . LEU A 1 136 ? -4.437 9.857 -5.000 1.00 97.44 136 LEU A N 1
ATOM 1119 C CA . LEU A 1 136 ? -3.524 8.722 -5.163 1.00 97.44 136 LEU A CA 1
ATOM 1120 C C . LEU A 1 136 ? -4.067 7.646 -6.107 1.00 97.44 136 LEU A C 1
ATOM 1122 O O . LEU A 1 136 ? -3.315 7.137 -6.935 1.00 97.44 136 LEU A O 1
ATOM 1126 N N . ILE A 1 137 ? -5.359 7.318 -6.021 1.00 97.38 137 ILE A N 1
ATOM 1127 C CA . ILE A 1 137 ? -6.003 6.348 -6.924 1.00 97.38 137 ILE A CA 1
ATOM 1128 C C . ILE A 1 137 ? -5.988 6.874 -8.363 1.00 97.38 137 ILE A C 1
ATOM 1130 O O . ILE A 1 137 ? -5.662 6.142 -9.296 1.00 97.38 137 ILE A O 1
ATOM 1134 N N . ASN A 1 138 ? -6.301 8.158 -8.548 1.00 96.50 138 ASN A 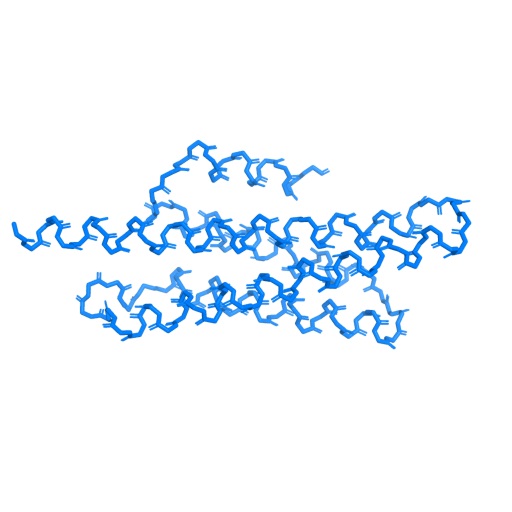N 1
ATOM 1135 C CA . ASN A 1 138 ? -6.272 8.788 -9.864 1.00 96.50 138 ASN A CA 1
ATOM 1136 C C . ASN A 1 138 ? -4.857 8.874 -10.442 1.00 96.50 138 ASN A C 1
ATOM 1138 O O . ASN A 1 138 ? -4.712 8.839 -11.659 1.00 96.50 138 ASN A O 1
ATOM 1142 N N . GLU A 1 139 ? -3.820 9.024 -9.614 1.00 94.75 139 GLU A N 1
ATOM 1143 C CA . GLU A 1 139 ? -2.435 8.937 -10.083 1.00 94.75 139 GLU A CA 1
ATOM 1144 C C . GLU A 1 139 ? -2.062 7.506 -10.474 1.00 94.75 139 GLU A C 1
ATOM 1146 O O . GLU A 1 139 ? -1.511 7.316 -11.553 1.00 94.75 139 GLU A O 1
ATOM 1151 N N . ALA A 1 140 ? -2.417 6.514 -9.656 1.00 94.25 140 ALA A N 1
ATOM 1152 C CA . ALA A 1 140 ? -2.083 5.110 -9.889 1.00 94.25 140 ALA A CA 1
ATOM 1153 C C . ALA A 1 140 ? -2.753 4.500 -11.135 1.00 94.25 140 ALA A C 1
ATOM 1155 O O . ALA A 1 140 ? -2.289 3.493 -11.661 1.00 94.25 140 ALA A O 1
ATOM 1156 N N . ARG A 1 141 ? -3.866 5.084 -11.593 1.00 91.56 141 ARG A N 1
ATOM 1157 C CA . ARG A 1 141 ? -4.632 4.619 -12.763 1.00 91.56 141 ARG A CA 1
ATOM 1158 C C . ARG A 1 141 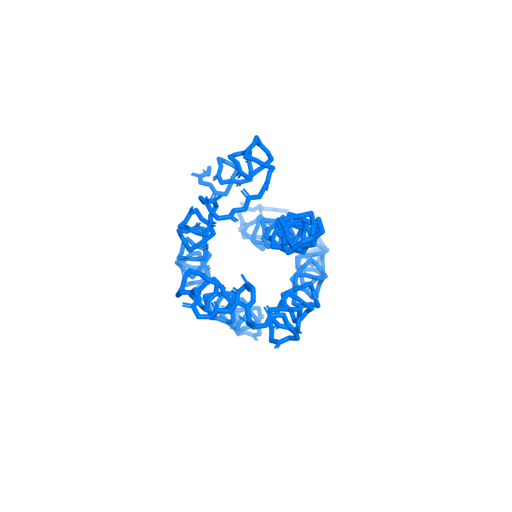? -4.231 5.274 -14.089 1.00 91.56 141 ARG A C 1
ATOM 1160 O O . ARG A 1 141 ? -4.847 4.953 -15.106 1.00 91.56 141 ARG A O 1
ATOM 1167 N N . LYS A 1 142 ? -3.282 6.213 -14.081 1.00 83.44 142 LYS A N 1
ATOM 1168 C CA . LYS A 1 142 ? -2.760 6.849 -15.303 1.00 83.44 142 LYS A CA 1
ATOM 1169 C C . LYS A 1 142 ? -1.774 5.940 -16.015 1.00 83.44 142 LYS A C 1
ATOM 1171 O O . LYS A 1 142 ? -1.838 5.932 -17.262 1.00 83.44 142 LYS A O 1
#

Radius of gyration: 16.03 Å; chains: 1; bounding box: 40×26×49 Å

Sequence (142 aa):
MEIENFEQKKQILSNLLIDGFDNVNYSHKLLFKSELDDEKEFDKQKDLMCALTYLNQAHAIFTNAYTFIALNDELLGGRQEFDNILHQFTEFNTEFLNNVRTNHSHQWSDIEFKRLVDSFEAASGLLNGHERIQGLINEARK

Foldseek 3Di:
DVVVVLVVLLAVLQCLLLLLLVLQLQLLVLQVVLVPDPDDPVVSVVSNVSSVVSLVVSVVSLVVSVVSCVVVCVRRNPDVLNVQLSVLSVVLSVVSVVCVVPVDDCVSNLVSLVSNLVSLVVCLVSHPDNVSNVVSSVSSVD